Protein AF-T0F584-F1 (afdb_monomer)

Radius of gyration: 23.4 Å; Cα contacts (8 Å, |Δi|>4): 160; chains: 1; bounding box: 73×18×55 Å

Sequence (98 aa):
MADKKYTVLGPVEGMKYWITFDVAIIGIPLKSPPIDTLLEELQKEKEADALINLRYWTDKYIFLFLTLNRLHISAEAVRFDGVISNPVLQPEPRRKGR

Organism: NCBI:txid1049789

Secondary structure (DSSP, 8-state):
-----EEEEEEEEEEEEEEEEEETTEEEESS---HHHHHHHHHHHTT-SEEEEEEEEEEEEEETTEEEEEEEEEEEEEEE---------PPP------

Nearest PDB structures (foldseek):
  2eey-assembly1_A  TM=4.468E-01  e=1.759E+00  Geobacillus kaustophilus HTA426
  6g57-assembly1_A  TM=4.000E-01  e=1.257E+00  Homo sapiens
  7pbd-assembly1_B  TM=3.893E-01  e=1.257E+00  Homo sapiens
  6g57-assembly1_B  TM=3.767E-01  e=3.256E+00  Homo sapiens

Structure (mmCIF, N/CA/C/O backbone):
data_AF-T0F584-F1
#
_entry.id   AF-T0F584-F1
#
loop_
_atom_site.group_PDB
_atom_site.id
_atom_site.type_symbol
_atom_site.label_atom_id
_atom_site.label_alt_id
_atom_site.label_comp_id
_atom_site.label_asym_id
_atom_site.label_entity_id
_atom_site.label_seq_id
_atom_site.pdbx_PDB_ins_code
_atom_site.Cartn_x
_atom_site.Cartn_y
_atom_site.Cartn_z
_atom_site.occupancy
_atom_site.B_iso_or_equiv
_atom_site.auth_seq_id
_atom_site.auth_comp_id
_atom_site.auth_asym_id
_atom_site.auth_atom_id
_atom_site.pdbx_PDB_model_num
ATOM 1 N N . MET A 1 1 ? -27.570 -9.547 8.019 1.00 40.78 1 MET A N 1
ATOM 2 C CA . MET A 1 1 ? -26.148 -9.184 8.193 1.00 40.78 1 MET A CA 1
ATOM 3 C C . MET A 1 1 ? -26.129 -8.100 9.255 1.00 40.78 1 MET A C 1
ATOM 5 O O . MET A 1 1 ? -26.883 -7.154 9.103 1.00 40.78 1 MET A O 1
ATOM 9 N N . ALA A 1 2 ? -25.456 -8.312 10.386 1.00 52.72 2 ALA A N 1
ATOM 10 C CA . ALA A 1 2 ? -25.516 -7.383 11.515 1.00 52.72 2 ALA A CA 1
ATOM 11 C C . ALA A 1 2 ? -24.510 -6.244 11.309 1.00 52.72 2 ALA A C 1
ATOM 13 O O . ALA A 1 2 ? -23.317 -6.517 11.169 1.00 52.72 2 ALA A O 1
ATOM 14 N N . ASP A 1 3 ? -24.985 -4.999 11.308 1.00 65.75 3 ASP A N 1
ATOM 15 C CA . ASP A 1 3 ? -24.132 -3.813 11.340 1.00 65.75 3 ASP A CA 1
ATOM 16 C C . ASP A 1 3 ? -23.352 -3.802 12.660 1.00 65.75 3 ASP A C 1
ATOM 18 O O . ASP A 1 3 ? -23.910 -3.592 13.741 1.00 65.75 3 ASP A O 1
ATOM 22 N N . LYS A 1 4 ? -22.050 -4.094 12.594 1.00 68.88 4 LYS A N 1
ATOM 23 C CA . LYS A 1 4 ? -21.158 -3.929 13.744 1.00 68.88 4 LYS A CA 1
ATOM 24 C C . LYS A 1 4 ? -20.929 -2.436 13.951 1.00 68.88 4 LYS A C 1
ATOM 26 O O . LYS A 1 4 ? -20.545 -1.747 13.012 1.00 68.88 4 LYS A O 1
ATOM 31 N N . LYS A 1 5 ? -21.133 -1.945 15.175 1.00 81.81 5 LYS A N 1
ATOM 32 C CA . LYS A 1 5 ? -20.716 -0.588 15.544 1.00 81.81 5 LYS A CA 1
ATOM 33 C C . LYS A 1 5 ? -19.189 -0.515 15.555 1.00 81.81 5 LYS A C 1
ATOM 35 O O . LYS A 1 5 ? -18.525 -1.429 16.050 1.00 81.81 5 LYS A O 1
ATOM 40 N N . TYR A 1 6 ? -18.654 0.542 14.963 1.00 82.81 6 TYR A N 1
ATOM 41 C CA . TYR A 1 6 ? -17.226 0.801 14.891 1.00 82.81 6 TYR A CA 1
ATOM 42 C C . TYR A 1 6 ? -16.961 2.285 15.129 1.00 82.81 6 TYR A C 1
ATOM 44 O O . TYR A 1 6 ? -17.761 3.141 14.742 1.00 82.81 6 TYR A O 1
ATOM 52 N N . THR A 1 7 ? -15.807 2.572 15.719 1.00 84.81 7 THR A N 1
ATOM 53 C CA . THR A 1 7 ? -15.294 3.927 15.902 1.00 84.81 7 THR A CA 1
ATOM 54 C C . THR A 1 7 ? -14.174 4.173 14.895 1.00 84.81 7 THR A C 1
ATOM 56 O O . THR A 1 7 ? -13.252 3.365 14.769 1.00 84.81 7 THR A O 1
ATOM 59 N N . VAL A 1 8 ? -14.247 5.291 14.170 1.00 87.88 8 VAL A N 1
ATOM 60 C CA . VAL A 1 8 ? -13.193 5.718 13.239 1.00 87.88 8 VAL A CA 1
ATOM 61 C C . VAL A 1 8 ? -12.051 6.342 14.037 1.00 87.88 8 VAL A C 1
ATOM 63 O O . VAL A 1 8 ? -12.243 7.339 14.729 1.00 87.88 8 VAL A O 1
ATOM 66 N N . LEU A 1 9 ? -10.864 5.742 13.947 1.00 86.50 9 LEU A N 1
ATOM 67 C CA . LEU A 1 9 ? -9.635 6.223 14.584 1.00 86.50 9 LEU A CA 1
ATOM 68 C C . LEU A 1 9 ? -8.969 7.335 13.760 1.00 86.50 9 LEU A C 1
ATOM 70 O O . LEU A 1 9 ? -8.274 8.184 14.316 1.00 86.50 9 LEU A O 1
ATOM 74 N N . GLY A 1 10 ? -9.188 7.337 12.443 1.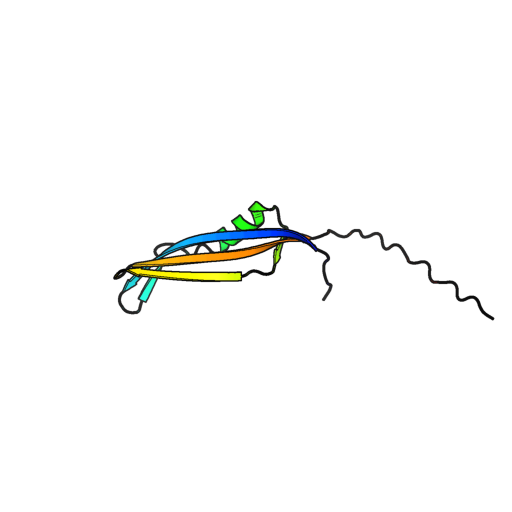00 87.94 10 GLY A N 1
ATOM 75 C CA . GLY A 1 10 ? -8.728 8.376 11.522 1.00 87.94 10 GLY A CA 1
ATOM 76 C C . GLY A 1 10 ? -8.253 7.821 10.175 1.00 87.94 10 GLY A C 1
ATOM 77 O O . GLY A 1 10 ? -8.208 6.602 9.992 1.00 87.94 10 GLY A O 1
ATOM 78 N N . PRO A 1 11 ? -7.898 8.701 9.224 1.00 90.50 11 PRO A N 1
ATOM 79 C CA . PRO A 1 11 ? -7.319 8.288 7.952 1.00 90.50 11 PRO A CA 1
ATOM 80 C C . PRO A 1 11 ? -5.886 7.768 8.140 1.00 90.50 11 PRO A C 1
ATOM 82 O O . PRO A 1 11 ? -5.134 8.275 8.977 1.00 90.50 11 PRO A O 1
ATOM 85 N N . VAL A 1 12 ? -5.515 6.768 7.344 1.00 91.12 12 VAL A N 1
ATOM 86 C CA . VAL A 1 12 ? -4.165 6.202 7.236 1.00 91.12 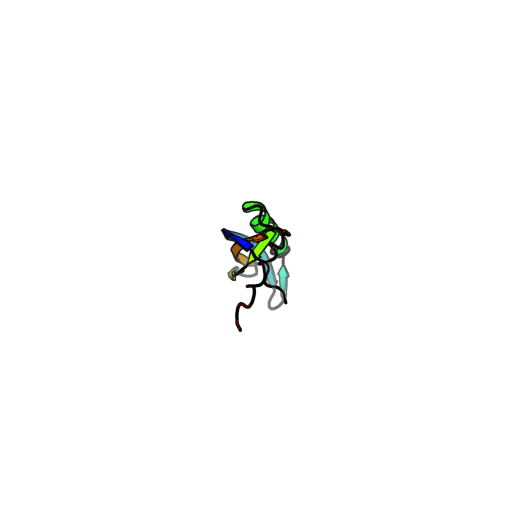12 VAL A CA 1
ATOM 87 C C . VAL A 1 12 ? -3.757 6.145 5.771 1.00 91.12 12 VAL A C 1
ATOM 89 O O . VAL A 1 12 ? -4.556 5.774 4.908 1.00 91.12 12 VAL A O 1
ATOM 92 N N . GLU A 1 13 ? -2.511 6.517 5.485 1.00 91.94 13 GLU A N 1
ATOM 93 C CA . GLU A 1 13 ? -1.982 6.564 4.124 1.00 91.94 13 GLU A CA 1
ATOM 94 C C . GLU A 1 13 ? -0.595 5.941 4.053 1.00 91.94 13 GLU A C 1
ATOM 96 O O . GLU A 1 13 ? 0.264 6.188 4.894 1.00 91.94 13 GLU A O 1
ATOM 101 N N . GLY A 1 14 ? -0.371 5.135 3.019 1.00 90.12 14 GLY A N 1
ATOM 102 C CA . GLY A 1 14 ? 0.861 4.386 2.841 1.00 90.12 14 GLY A CA 1
ATOM 103 C C . GLY A 1 14 ? 1.287 4.325 1.384 1.00 90.12 14 GLY A C 1
ATOM 104 O O . GLY A 1 14 ? 0.459 4.291 0.471 1.00 90.12 14 GLY A O 1
ATOM 105 N N . MET A 1 15 ? 2.601 4.292 1.161 1.00 91.19 15 MET A N 1
ATOM 106 C CA . MET A 1 15 ? 3.185 4.162 -0.170 1.00 91.19 15 MET A CA 1
ATOM 107 C C . MET A 1 15 ? 4.365 3.199 -0.151 1.00 91.19 15 MET A C 1
ATOM 109 O O . MET A 1 15 ? 5.283 3.337 0.657 1.00 91.19 15 MET A O 1
ATOM 113 N N . LYS A 1 16 ? 4.363 2.245 -1.086 1.00 92.06 16 LYS A N 1
ATOM 114 C CA . LYS A 1 16 ? 5.501 1.358 -1.350 1.00 92.06 16 LYS A CA 1
ATOM 115 C C . LYS A 1 16 ? 5.770 1.265 -2.841 1.00 92.06 16 LYS A C 1
ATOM 117 O O . LYS A 1 16 ? 4.885 1.471 -3.668 1.00 92.06 16 LYS A O 1
ATOM 122 N N . TYR A 1 17 ? 6.993 0.883 -3.187 1.00 91.31 17 TYR A N 1
ATOM 123 C CA . TYR A 1 17 ? 7.395 0.683 -4.570 1.00 91.31 17 TYR A CA 1
ATOM 124 C C . TYR A 1 17 ? 8.073 -0.669 -4.780 1.00 91.31 17 TYR A C 1
ATOM 126 O O . TYR A 1 17 ? 8.686 -1.232 -3.872 1.00 91.31 17 TYR A O 1
ATOM 134 N N . TRP A 1 18 ? 7.985 -1.180 -6.005 1.00 92.75 18 TRP A N 1
ATOM 135 C CA . TRP A 1 18 ? 8.750 -2.334 -6.463 1.00 92.75 18 TRP A CA 1
ATOM 136 C C . TRP A 1 18 ? 9.158 -2.159 -7.921 1.00 92.75 18 TRP A C 1
ATOM 138 O O . TRP A 1 18 ? 8.513 -1.453 -8.699 1.00 92.75 18 TRP A O 1
ATOM 148 N N . ILE A 1 19 ? 10.253 -2.813 -8.291 1.00 90.69 19 ILE A N 1
ATOM 149 C CA . ILE A 1 19 ? 10.813 -2.740 -9.638 1.00 90.69 19 ILE A CA 1
ATOM 150 C C . ILE A 1 19 ? 10.444 -4.019 -10.385 1.00 90.69 19 ILE A C 1
ATOM 152 O O . ILE A 1 19 ? 10.490 -5.115 -9.828 1.00 90.69 19 ILE A O 1
ATOM 156 N N . THR A 1 20 ? 10.058 -3.872 -11.643 1.00 92.69 20 THR A N 1
ATOM 157 C CA . THR A 1 20 ? 9.831 -4.959 -12.599 1.00 92.69 20 THR A CA 1
ATOM 158 C C . THR A 1 20 ? 10.822 -4.797 -13.741 1.00 92.69 20 THR A C 1
ATOM 160 O O . THR A 1 20 ? 11.125 -3.672 -14.133 1.00 92.69 20 THR A O 1
ATOM 163 N N . PHE A 1 21 ? 11.369 -5.905 -14.223 1.00 93.00 21 PHE A N 1
ATOM 164 C CA . PHE A 1 21 ? 12.167 -5.944 -15.436 1.00 93.00 21 PHE A CA 1
ATOM 165 C C . PHE A 1 21 ? 11.289 -6.426 -16.586 1.00 93.00 21 PHE A C 1
ATOM 167 O O . PHE A 1 21 ? 10.803 -7.556 -16.556 1.00 93.00 21 PHE A O 1
ATOM 174 N N . ASP A 1 22 ? 11.085 -5.572 -17.578 1.00 87.19 22 ASP A N 1
ATOM 175 C CA . ASP A 1 22 ? 10.197 -5.817 -18.705 1.00 87.19 22 ASP A CA 1
ATOM 176 C C . ASP A 1 22 ? 11.014 -6.096 -19.966 1.00 87.19 22 ASP A C 1
ATOM 178 O O . ASP A 1 22 ? 11.813 -5.270 -20.401 1.00 87.19 22 ASP A O 1
ATOM 182 N N . VAL A 1 23 ? 10.795 -7.260 -20.578 1.00 87.62 23 VAL A N 1
ATOM 183 C CA . VAL A 1 23 ? 11.376 -7.642 -21.870 1.00 87.62 23 VAL A CA 1
ATOM 184 C C . VAL A 1 23 ? 10.247 -7.833 -22.866 1.00 87.62 23 VAL A C 1
ATOM 186 O O . VAL A 1 23 ? 9.501 -8.813 -22.807 1.00 87.62 23 VAL A O 1
ATOM 189 N N . ALA A 1 24 ? 10.144 -6.895 -23.808 1.00 82.00 24 ALA A N 1
ATOM 190 C CA . ALA A 1 24 ? 9.088 -6.835 -24.813 1.00 82.00 24 ALA A CA 1
ATOM 191 C C . ALA A 1 24 ? 7.671 -6.826 -24.200 1.00 82.00 24 ALA A C 1
ATOM 193 O O . ALA A 1 24 ? 7.136 -5.757 -23.934 1.00 82.00 24 ALA A O 1
ATOM 194 N N . ILE A 1 25 ? 7.068 -7.999 -23.984 1.00 82.19 25 ILE A N 1
ATOM 195 C CA . ILE A 1 25 ? 5.688 -8.171 -23.486 1.00 82.19 25 ILE A CA 1
ATOM 196 C C . ILE A 1 25 ? 5.675 -8.845 -22.098 1.00 82.19 25 ILE A C 1
ATOM 198 O O . ILE A 1 25 ? 4.653 -8.855 -21.417 1.00 82.19 25 ILE A O 1
ATOM 202 N N . ILE A 1 26 ? 6.804 -9.409 -21.652 1.00 84.94 26 ILE A N 1
ATOM 203 C CA . ILE A 1 26 ? 6.895 -10.145 -20.386 1.00 84.94 26 ILE A CA 1
ATOM 204 C C . ILE A 1 26 ? 7.561 -9.259 -19.336 1.00 84.94 26 ILE A C 1
ATOM 206 O O . ILE A 1 26 ? 8.706 -8.849 -19.512 1.00 84.94 26 ILE A O 1
ATOM 210 N N . GLY A 1 27 ? 6.857 -9.015 -18.230 1.00 83.12 27 GLY A N 1
ATOM 211 C CA . GLY A 1 27 ? 7.388 -8.329 -17.054 1.00 83.12 27 GLY A CA 1
ATOM 212 C C . GLY A 1 27 ? 7.687 -9.295 -15.916 1.00 83.12 27 GLY A C 1
ATOM 213 O O . GLY A 1 27 ? 6.803 -10.025 -15.468 1.00 83.12 27 GLY A O 1
ATOM 214 N N . ILE A 1 28 ? 8.930 -9.298 -15.436 1.00 88.56 28 ILE A N 1
ATOM 215 C CA . ILE A 1 28 ? 9.380 -10.101 -14.298 1.00 88.56 28 ILE A CA 1
ATOM 216 C C . ILE A 1 28 ? 9.565 -9.175 -13.089 1.00 88.56 28 ILE A C 1
ATOM 218 O O . ILE A 1 28 ? 10.459 -8.323 -13.100 1.00 88.56 28 ILE A O 1
ATOM 222 N N . PRO A 1 29 ? 8.749 -9.300 -12.027 1.00 87.25 29 PRO A N 1
ATOM 223 C CA . PRO A 1 29 ? 8.920 -8.488 -10.830 1.00 87.25 29 PRO A CA 1
ATOM 224 C C . PRO A 1 29 ? 10.224 -8.876 -10.124 1.00 87.25 29 PRO A C 1
ATOM 226 O O . PRO A 1 29 ? 10.412 -10.023 -9.731 1.00 87.25 29 PRO A O 1
ATOM 229 N N . LEU A 1 30 ? 11.125 -7.908 -9.932 1.00 85.62 30 LEU A N 1
ATOM 230 C CA . LEU A 1 30 ? 12.385 -8.112 -9.203 1.00 85.62 30 LEU A CA 1
ATOM 231 C C . LEU A 1 30 ? 12.154 -8.204 -7.687 1.00 85.62 30 LEU A C 1
ATOM 233 O O . LEU A 1 30 ? 13.004 -8.699 -6.951 1.00 85.62 30 LEU A O 1
ATOM 237 N N . LYS A 1 31 ? 11.010 -7.699 -7.215 1.00 82.69 31 LYS A N 1
ATOM 238 C CA . LYS A 1 31 ? 10.530 -7.805 -5.835 1.00 82.69 31 LYS A CA 1
ATOM 239 C C . LYS A 1 31 ? 9.033 -8.091 -5.831 1.00 82.69 31 LYS A C 1
ATOM 241 O O . LYS A 1 31 ? 8.316 -7.616 -6.711 1.00 82.69 31 LYS A O 1
ATOM 246 N N . SER A 1 32 ? 8.569 -8.830 -4.826 1.00 79.00 32 SER A N 1
ATOM 247 C CA . SER A 1 32 ? 7.144 -9.091 -4.618 1.00 79.00 32 SER A CA 1
ATOM 248 C C . SER A 1 32 ? 6.366 -7.780 -4.421 1.00 79.00 32 SER A C 1
ATOM 250 O O . SER A 1 32 ? 6.862 -6.891 -3.719 1.00 79.00 32 SER A O 1
ATOM 252 N N . PRO A 1 33 ? 5.154 -7.648 -4.992 1.00 78.00 33 PRO A N 1
ATOM 253 C CA . PRO A 1 33 ? 4.280 -6.508 -4.739 1.00 78.00 33 PRO A CA 1
ATOM 254 C C . PRO A 1 33 ? 3.992 -6.401 -3.234 1.00 78.00 33 PRO A C 1
ATOM 256 O O . PRO A 1 33 ? 3.462 -7.344 -2.650 1.00 78.00 33 PRO A O 1
ATOM 259 N N . PRO A 1 34 ? 4.337 -5.289 -2.572 1.00 81.00 34 PRO A N 1
ATOM 260 C CA . PRO A 1 34 ? 4.318 -5.201 -1.116 1.00 81.00 34 PRO A CA 1
ATOM 261 C C . PRO A 1 34 ? 2.936 -4.813 -0.559 1.00 81.00 34 PRO A C 1
ATOM 263 O O . PRO A 1 34 ? 2.855 -4.036 0.391 1.00 81.00 34 PRO A O 1
ATOM 266 N N . ILE A 1 35 ? 1.854 -5.330 -1.150 1.00 81.62 35 ILE A N 1
ATOM 267 C CA . ILE A 1 35 ? 0.465 -5.005 -0.777 1.00 81.62 35 ILE A CA 1
ATOM 268 C C . ILE A 1 35 ? 0.180 -5.450 0.659 1.00 81.62 35 ILE A C 1
ATOM 270 O O . ILE A 1 35 ? -0.199 -4.626 1.488 1.00 81.62 35 ILE A O 1
ATOM 274 N N . ASP A 1 36 ? 0.441 -6.720 0.967 1.00 84.19 36 ASP A N 1
ATOM 275 C CA . ASP A 1 36 ? 0.134 -7.302 2.278 1.00 84.19 36 ASP A CA 1
ATOM 276 C C . ASP A 1 36 ? 0.929 -6.607 3.387 1.00 84.19 36 ASP A C 1
ATOM 278 O O . ASP A 1 36 ? 0.375 -6.196 4.403 1.00 84.19 36 ASP A O 1
ATOM 282 N N . THR A 1 37 ? 2.220 -6.358 3.136 1.00 84.75 37 THR A N 1
ATOM 283 C CA . THR A 1 37 ? 3.074 -5.646 4.097 1.00 84.75 37 THR A CA 1
ATOM 284 C C . THR A 1 37 ? 2.600 -4.220 4.352 1.00 84.75 37 THR A C 1
ATOM 286 O O . THR A 1 37 ? 2.723 -3.733 5.468 1.00 84.75 37 THR A O 1
ATOM 289 N N . LEU A 1 38 ? 2.057 -3.548 3.331 1.00 84.25 38 LEU A N 1
ATOM 290 C CA . LEU A 1 38 ? 1.561 -2.182 3.462 1.00 84.25 38 LEU A CA 1
ATOM 291 C C . LEU A 1 38 ? 0.250 -2.148 4.254 1.00 84.25 38 LEU A C 1
ATOM 293 O O . LEU A 1 38 ? 0.073 -1.283 5.102 1.00 84.25 38 LEU A O 1
ATOM 297 N N . LEU A 1 39 ? -0.645 -3.109 4.023 1.00 84.19 39 LEU A N 1
ATOM 298 C CA . LEU A 1 39 ? -1.886 -3.257 4.788 1.00 84.19 39 LEU A CA 1
ATOM 299 C C . LEU A 1 39 ? -1.610 -3.536 6.269 1.00 84.19 39 LEU A C 1
ATOM 301 O O . LEU A 1 39 ? -2.205 -2.894 7.133 1.00 84.19 39 LEU A O 1
ATOM 305 N N . GLU A 1 40 ? -0.682 -4.449 6.564 1.00 86.62 40 GLU A N 1
ATOM 306 C CA . GLU A 1 40 ? -0.272 -4.736 7.940 1.00 86.62 40 GLU A CA 1
ATOM 307 C C . GLU A 1 40 ? 0.357 -3.519 8.629 1.00 86.62 40 GLU A C 1
ATOM 309 O O . GLU A 1 40 ? 0.083 -3.268 9.803 1.00 86.62 40 GLU A O 1
ATOM 314 N N . GLU A 1 41 ? 1.203 -2.765 7.921 1.00 86.56 41 GLU A N 1
ATOM 315 C CA . GLU A 1 41 ? 1.805 -1.529 8.436 1.00 86.56 41 GLU A CA 1
ATOM 316 C C . GLU A 1 41 ? 0.733 -0.482 8.764 1.00 86.56 41 GLU A C 1
ATOM 318 O O . GLU A 1 41 ? 0.735 0.061 9.868 1.00 86.56 41 GLU A O 1
ATOM 323 N N . LEU A 1 42 ? -0.227 -0.264 7.859 1.00 86.06 42 LEU A N 1
ATOM 324 C CA . LEU A 1 42 ? -1.317 0.699 8.050 1.00 86.06 42 LEU A CA 1
ATOM 325 C C . LEU A 1 42 ? -2.254 0.312 9.200 1.00 86.06 42 LEU A C 1
ATOM 327 O O . LEU A 1 42 ? -2.723 1.175 9.940 1.00 86.06 42 LEU A O 1
ATOM 331 N N . GLN A 1 43 ? -2.514 -0.983 9.384 1.00 86.50 43 GLN A N 1
ATOM 332 C CA . GLN A 1 43 ? -3.309 -1.466 10.511 1.00 86.50 43 GLN A CA 1
ATOM 333 C C . GLN A 1 43 ? -2.577 -1.264 11.849 1.00 86.50 43 GLN A C 1
ATOM 335 O O . GLN A 1 43 ? -3.187 -0.842 12.836 1.00 86.50 43 GLN A O 1
ATOM 340 N N . LYS A 1 44 ? -1.262 -1.524 11.877 1.00 87.12 44 LYS A N 1
ATOM 341 C CA . LYS A 1 44 ? -0.414 -1.342 13.066 1.00 87.12 44 LYS A CA 1
ATOM 342 C C . LYS A 1 44 ? -0.242 0.127 13.447 1.00 87.12 44 LYS A C 1
ATOM 344 O O . LYS A 1 44 ? -0.212 0.418 14.637 1.00 87.12 44 LYS A O 1
ATOM 349 N N . GLU A 1 45 ? -0.172 1.046 12.481 1.00 84.12 45 GLU A N 1
ATOM 350 C CA . GLU A 1 45 ? 0.065 2.479 12.729 1.00 84.12 45 GLU A CA 1
ATOM 351 C C . GLU A 1 45 ? -0.957 3.107 13.692 1.00 84.12 45 GLU A C 1
ATOM 353 O O . GLU A 1 45 ? -0.607 3.964 14.505 1.00 84.12 45 GLU A O 1
ATOM 358 N N . LYS A 1 46 ? -2.221 2.675 13.620 1.00 81.69 46 LYS A N 1
ATOM 359 C CA . LYS A 1 46 ? -3.309 3.187 14.469 1.00 81.69 46 LYS A CA 1
ATOM 360 C C . LYS A 1 46 ? -3.848 2.170 15.468 1.00 81.69 46 LYS A C 1
ATOM 362 O O . LYS A 1 46 ? -4.865 2.453 16.092 1.00 81.69 46 LYS A O 1
ATOM 367 N N . GLU A 1 47 ? -3.204 1.010 15.623 1.00 82.06 47 GLU A N 1
ATOM 368 C CA . GLU A 1 47 ? -3.728 -0.099 16.441 1.00 82.06 47 GLU A CA 1
ATOM 369 C C . GLU A 1 47 ? -5.212 -0.377 16.127 1.00 82.06 47 GLU A C 1
ATOM 371 O O . GLU A 1 47 ? -6.075 -0.442 17.015 1.00 82.06 47 GLU A O 1
ATOM 376 N N . ALA A 1 48 ? -5.514 -0.414 14.829 1.00 83.06 48 ALA A N 1
ATOM 377 C CA . ALA A 1 48 ? -6.863 -0.544 14.308 1.00 83.06 48 ALA A CA 1
ATOM 378 C C . ALA A 1 48 ? -7.244 -2.019 14.185 1.00 83.06 48 ALA A C 1
ATOM 380 O O . ALA A 1 48 ? -6.429 -2.849 13.782 1.00 83.06 48 ALA A O 1
ATOM 381 N N . ASP A 1 49 ? -8.504 -2.347 14.453 1.00 84.19 49 ASP A N 1
ATOM 382 C CA . ASP A 1 49 ? -8.993 -3.712 14.247 1.00 84.19 49 ASP A CA 1
ATOM 383 C C . ASP A 1 49 ? -9.251 -3.991 12.764 1.00 84.19 49 ASP A C 1
ATOM 385 O O . ASP A 1 49 ? -9.141 -5.129 12.311 1.00 84.19 49 ASP A O 1
ATOM 389 N N . ALA A 1 50 ? -9.587 -2.954 11.992 1.00 87.44 50 ALA A N 1
ATOM 390 C CA . ALA A 1 50 ? -9.816 -3.053 10.558 1.00 87.44 50 ALA A CA 1
ATOM 391 C C . ALA A 1 50 ? -9.535 -1.730 9.832 1.00 87.44 50 ALA A C 1
ATOM 393 O O . ALA A 1 50 ? -9.492 -0.655 10.431 1.00 87.44 50 ALA A O 1
ATOM 394 N N . LEU A 1 51 ? -9.380 -1.832 8.512 1.00 89.94 51 LEU A N 1
ATOM 395 C CA . LEU A 1 51 ? -9.330 -0.706 7.586 1.00 89.94 51 LEU A CA 1
ATOM 396 C C . LEU A 1 51 ? -10.606 -0.718 6.737 1.00 89.94 51 LEU A C 1
ATOM 398 O O . LEU A 1 51 ? -10.943 -1.745 6.143 1.00 89.94 51 LEU A O 1
ATOM 402 N N . ILE A 1 52 ? -11.313 0.407 6.670 1.00 90.38 52 ILE A N 1
ATOM 403 C CA . ILE A 1 52 ? -12.483 0.596 5.800 1.00 90.38 52 ILE A CA 1
ATOM 404 C C . ILE A 1 52 ? -12.198 1.674 4.756 1.00 90.38 52 ILE A C 1
ATOM 406 O O . ILE A 1 52 ? -11.185 2.368 4.826 1.00 90.38 52 ILE A O 1
ATOM 410 N N . ASN A 1 53 ? -13.094 1.811 3.773 1.00 89.94 53 ASN A N 1
ATOM 411 C CA . ASN A 1 53 ? -12.978 2.822 2.717 1.00 8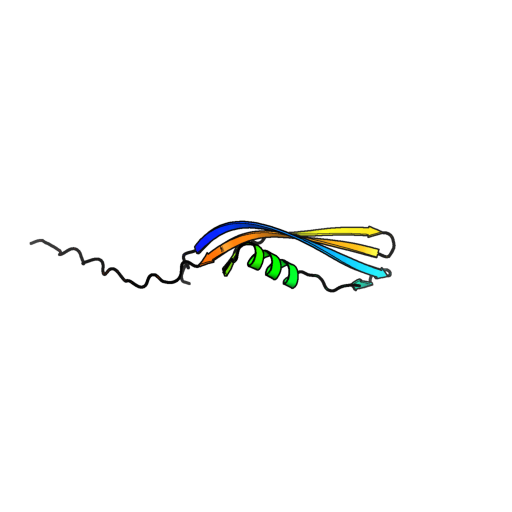9.94 53 ASN A CA 1
ATOM 412 C C . ASN A 1 53 ? -11.618 2.793 1.999 1.00 89.94 53 ASN A C 1
ATOM 414 O O . ASN A 1 53 ? -11.073 3.832 1.633 1.00 89.94 53 ASN A O 1
ATOM 418 N 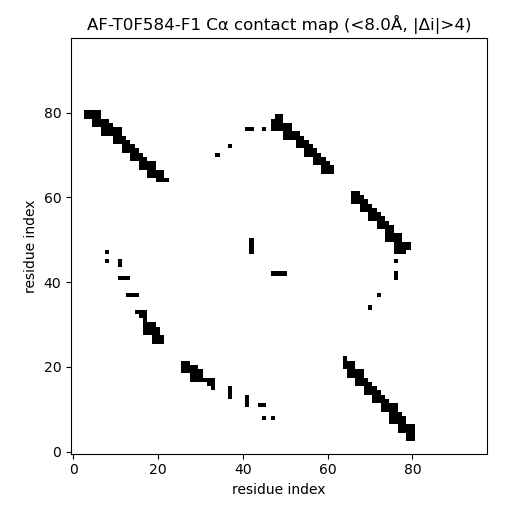N . LEU A 1 54 ? -11.079 1.589 1.793 1.00 90.75 54 LEU A N 1
ATOM 419 C CA . LEU A 1 54 ? -9.759 1.399 1.213 1.00 90.75 54 LEU A CA 1
ATOM 420 C C . LEU A 1 54 ? -9.752 1.866 -0.247 1.00 90.75 54 LEU A C 1
ATOM 422 O O . LEU A 1 54 ? -10.472 1.340 -1.097 1.00 90.75 54 LEU A O 1
ATOM 426 N N . ARG A 1 55 ? -8.924 2.862 -0.536 1.00 92.69 55 ARG A N 1
ATOM 427 C CA . ARG A 1 55 ? -8.651 3.379 -1.871 1.00 92.69 55 ARG A CA 1
ATOM 428 C C . ARG A 1 55 ? -7.202 3.095 -2.186 1.00 92.69 55 ARG A C 1
ATOM 430 O O . ARG A 1 55 ? -6.314 3.496 -1.442 1.00 92.69 55 ARG A O 1
ATOM 437 N N . TYR A 1 56 ? -6.964 2.427 -3.301 1.00 91.62 56 TYR A N 1
ATOM 438 C CA . TYR A 1 56 ? -5.615 2.197 -3.784 1.00 91.62 56 TYR A CA 1
ATOM 439 C C . TYR A 1 56 ? -5.479 2.717 -5.206 1.00 91.62 56 TYR A C 1
ATOM 441 O O . TYR A 1 56 ? -6.417 2.658 -6.003 1.00 91.62 56 TYR A O 1
ATOM 449 N N . TRP A 1 57 ? -4.299 3.227 -5.522 1.00 93.12 57 TRP A N 1
ATOM 450 C CA . TRP A 1 57 ? -3.923 3.568 -6.885 1.00 93.12 57 TRP A CA 1
ATOM 451 C C . TRP A 1 57 ? 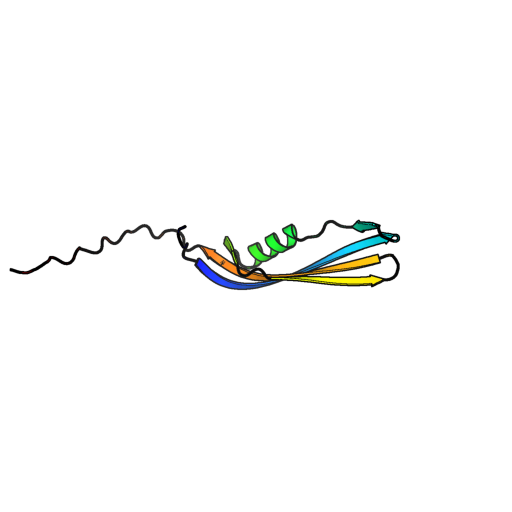-2.480 3.165 -7.125 1.00 93.12 57 TRP A C 1
ATOM 453 O O . TRP A 1 57 ? -1.677 3.013 -6.200 1.00 93.12 57 TRP A O 1
ATOM 463 N N . THR A 1 58 ? -2.167 2.906 -8.386 1.00 91.00 58 THR A N 1
ATOM 464 C CA . THR A 1 58 ? -0.833 2.481 -8.785 1.00 91.00 58 THR A CA 1
ATOM 465 C C . THR A 1 58 ? -0.337 3.379 -9.890 1.00 91.00 58 THR A C 1
ATOM 467 O O . THR A 1 58 ? -0.969 3.483 -10.939 1.00 91.00 58 THR A O 1
ATOM 470 N N . ASP A 1 59 ? 0.835 3.952 -9.666 1.00 93.06 59 ASP A N 1
ATOM 471 C CA . ASP A 1 59 ? 1.562 4.690 -10.681 1.00 93.06 59 ASP A CA 1
ATOM 472 C C . ASP A 1 59 ? 2.707 3.830 -11.199 1.00 93.06 59 ASP A C 1
ATOM 474 O O . ASP A 1 59 ? 3.329 3.070 -10.446 1.00 93.06 59 ASP A O 1
ATOM 478 N N . LYS A 1 60 ? 3.030 3.979 -12.482 1.00 92.25 60 LYS A N 1
ATOM 479 C CA . LYS A 1 60 ? 4.169 3.300 -13.094 1.00 92.25 60 LYS A CA 1
ATOM 480 C C . LYS A 1 60 ? 5.054 4.301 -13.808 1.00 92.25 60 LYS A C 1
ATOM 482 O O . LYS A 1 60 ? 4.566 5.147 -14.551 1.00 92.25 60 LYS A O 1
ATOM 487 N N . TYR A 1 61 ? 6.355 4.170 -13.598 1.00 93.44 61 TYR A N 1
ATOM 488 C CA . TYR A 1 61 ? 7.364 4.870 -14.373 1.00 93.44 61 TYR A CA 1
ATOM 489 C C . TYR A 1 61 ? 8.196 3.841 -15.127 1.00 93.44 61 TYR A C 1
ATOM 491 O O . TYR A 1 61 ? 8.837 2.993 -14.507 1.00 93.44 61 TYR A O 1
ATOM 499 N N . ILE A 1 62 ? 8.148 3.903 -16.455 1.00 91.81 62 ILE A N 1
ATOM 500 C CA . ILE A 1 62 ? 8.818 2.952 -17.341 1.00 91.81 62 ILE A CA 1
ATOM 501 C C . ILE A 1 62 ? 10.059 3.632 -17.908 1.00 91.81 62 ILE A C 1
ATOM 503 O O . ILE A 1 62 ? 9.969 4.691 -18.530 1.00 91.81 62 ILE A O 1
ATOM 507 N N . PHE A 1 63 ? 11.21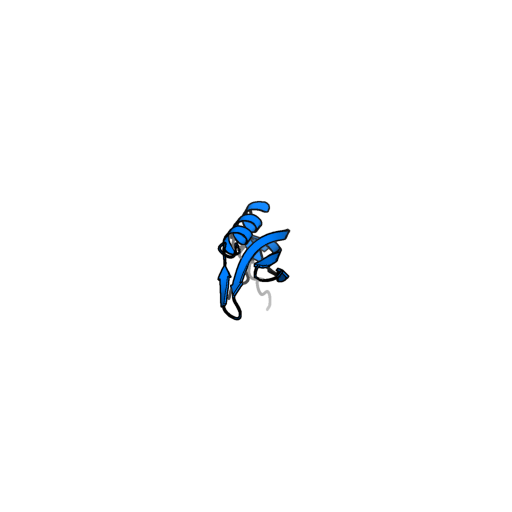7 3.017 -17.699 1.00 90.19 63 PHE A N 1
ATOM 508 C CA . PHE A 1 63 ? 12.486 3.452 -18.255 1.00 90.19 63 PHE A CA 1
ATOM 509 C C . PHE A 1 63 ? 13.194 2.271 -18.917 1.00 90.19 63 PHE A C 1
ATOM 511 O O . PHE A 1 63 ? 13.730 1.393 -18.239 1.00 90.19 63 PHE A O 1
ATOM 518 N N . LEU A 1 64 ? 13.215 2.266 -20.253 1.00 89.94 64 LEU A N 1
ATOM 519 C CA . LEU A 1 64 ? 13.728 1.154 -21.058 1.00 89.94 64 LEU A CA 1
ATOM 520 C C . LEU A 1 64 ? 13.079 -0.177 -20.635 1.00 89.94 64 LEU A C 1
ATOM 522 O O . LEU A 1 64 ? 11.885 -0.364 -20.838 1.00 89.94 64 LEU A O 1
ATOM 526 N N . PHE A 1 65 ? 13.865 -1.071 -20.037 1.00 91.25 65 PHE A N 1
ATOM 527 C CA . PHE A 1 65 ? 13.454 -2.401 -19.588 1.00 91.25 65 PHE A CA 1
ATOM 528 C C . PHE A 1 65 ? 13.129 -2.452 -18.090 1.00 91.25 65 PHE A C 1
ATOM 530 O O . PHE A 1 65 ? 12.982 -3.532 -17.531 1.00 91.25 65 PHE A O 1
ATOM 537 N N . LEU A 1 66 ? 13.086 -1.314 -17.395 1.00 91.75 66 LEU A N 1
ATOM 538 C CA . LEU A 1 66 ? 12.792 -1.251 -15.967 1.00 91.75 66 LEU A CA 1
ATOM 539 C C . LEU A 1 66 ? 11.522 -0.448 -15.722 1.00 91.75 66 LEU A C 1
ATOM 541 O O . LEU A 1 66 ? 11.422 0.712 -16.115 1.00 91.75 66 LEU A O 1
ATOM 545 N N . THR A 1 67 ? 10.594 -1.042 -14.983 1.00 92.31 67 THR A N 1
ATOM 546 C CA . THR A 1 67 ? 9.376 -0.382 -14.523 1.00 92.31 67 THR A CA 1
ATOM 547 C C . THR A 1 67 ? 9.404 -0.232 -13.015 1.00 92.31 67 THR A C 1
ATOM 549 O O . THR A 1 67 ? 9.423 -1.212 -12.269 1.00 92.31 67 THR A O 1
ATOM 552 N N . LEU A 1 68 ? 9.371 1.012 -12.553 1.00 92.50 68 LEU A N 1
ATOM 553 C CA . LEU A 1 68 ? 9.135 1.348 -11.159 1.00 92.50 68 LEU A CA 1
ATOM 554 C C . LEU A 1 68 ? 7.624 1.429 -10.934 1.00 92.50 68 LEU A C 1
ATOM 556 O O . LEU A 1 68 ? 6.964 2.342 -11.426 1.00 92.50 68 LEU A O 1
ATOM 560 N N . ASN A 1 69 ? 7.078 0.479 -10.184 1.00 92.56 69 ASN A N 1
ATOM 561 C CA . ASN A 1 69 ? 5.682 0.482 -9.767 1.00 92.56 69 ASN A CA 1
ATOM 562 C C . ASN A 1 69 ? 5.602 1.113 -8.378 1.00 92.56 69 ASN A C 1
ATOM 564 O O . ASN A 1 69 ? 6.365 0.731 -7.490 1.00 92.56 69 ASN A O 1
ATOM 568 N N . ARG A 1 70 ? 4.679 2.052 -8.183 1.00 92.75 70 ARG A N 1
ATOM 569 C CA . ARG A 1 70 ? 4.377 2.665 -6.887 1.00 92.75 70 ARG A CA 1
ATOM 570 C C . ARG A 1 70 ? 2.928 2.376 -6.551 1.00 92.75 70 ARG A C 1
ATOM 572 O O . ARG A 1 70 ? 2.046 2.736 -7.321 1.00 92.75 70 ARG A O 1
ATOM 579 N N . LEU A 1 71 ? 2.692 1.735 -5.419 1.00 93.00 71 LEU A N 1
ATOM 580 C CA . LEU A 1 71 ? 1.365 1.516 -4.870 1.00 93.00 71 LEU A CA 1
ATOM 581 C C . LEU A 1 71 ? 1.141 2.505 -3.744 1.00 93.00 71 LEU A C 1
ATOM 583 O O . LEU A 1 71 ? 1.929 2.573 -2.802 1.00 93.00 71 LEU A O 1
ATOM 587 N N . HIS A 1 72 ? 0.032 3.211 -3.850 1.00 93.06 72 HIS A N 1
ATOM 588 C CA . HIS A 1 72 ? -0.481 4.084 -2.822 1.00 93.06 72 HIS A CA 1
ATOM 589 C C . HIS A 1 72 ? -1.769 3.481 -2.274 1.00 93.06 72 HIS A C 1
ATOM 591 O O . HIS A 1 72 ? -2.596 2.983 -3.041 1.00 93.06 72 HIS A O 1
ATOM 597 N N . ILE A 1 73 ? -1.930 3.526 -0.956 1.00 93.31 73 ILE A N 1
ATOM 598 C CA . ILE A 1 73 ? -3.142 3.110 -0.255 1.00 93.31 73 ILE A CA 1
ATOM 599 C C . ILE A 1 73 ? -3.542 4.240 0.687 1.00 93.31 73 ILE A C 1
ATOM 601 O O . ILE A 1 73 ? -2.709 4.753 1.426 1.00 93.31 73 ILE A O 1
ATOM 605 N N . SER A 1 74 ? -4.817 4.601 0.662 1.00 92.88 74 SER A N 1
ATOM 606 C CA . SER A 1 74 ? -5.469 5.495 1.613 1.00 92.88 74 SER A CA 1
ATOM 607 C C . SER A 1 74 ? -6.688 4.763 2.166 1.00 92.88 74 SER A C 1
ATOM 609 O O . SER A 1 74 ? -7.457 4.173 1.406 1.00 92.88 74 SER A O 1
ATOM 611 N N . ALA A 1 75 ? -6.837 4.722 3.481 1.00 93.06 75 ALA A N 1
ATOM 612 C CA . ALA A 1 75 ? -7.933 4.026 4.143 1.00 93.06 75 ALA A CA 1
ATOM 613 C C . ALA A 1 75 ? -8.325 4.747 5.431 1.00 93.06 75 ALA A C 1
ATOM 615 O O . ALA A 1 75 ? -7.607 5.614 5.920 1.00 93.06 75 ALA A O 1
ATOM 616 N N . GLU A 1 76 ? -9.454 4.362 6.011 1.00 91.19 76 GLU A N 1
ATOM 617 C CA . GLU A 1 76 ? -9.844 4.791 7.350 1.00 91.19 76 GLU A CA 1
ATOM 618 C C . GLU A 1 76 ? -9.626 3.642 8.329 1.00 91.19 76 GLU A C 1
ATOM 620 O O . GLU A 1 76 ? -10.192 2.556 8.187 1.00 91.19 76 GLU A O 1
ATOM 625 N N . ALA A 1 77 ? -8.797 3.888 9.336 1.00 91.69 77 ALA A N 1
ATOM 626 C CA . ALA A 1 77 ? -8.581 2.971 10.437 1.00 91.69 77 ALA A CA 1
ATOM 627 C C . ALA A 1 77 ? -9.794 2.983 11.370 1.00 91.69 77 ALA A C 1
ATOM 629 O O . ALA A 1 77 ? -10.237 4.045 11.816 1.00 91.69 77 ALA A O 1
ATOM 630 N N . VAL A 1 78 ? -10.315 1.802 11.697 1.00 89.94 78 VAL A N 1
ATOM 631 C CA . VAL A 1 78 ? -11.446 1.639 12.613 1.00 89.94 78 VAL A CA 1
ATOM 632 C C . VAL A 1 78 ? -11.139 0.631 13.709 1.00 89.94 78 VAL A C 1
ATOM 634 O O . VAL A 1 78 ? -10.408 -0.341 13.516 1.00 89.94 78 VAL A O 1
ATOM 637 N N . ARG A 1 79 ? -11.749 0.855 14.869 1.00 88.81 79 ARG A N 1
ATOM 638 C CA . ARG A 1 79 ? -11.797 -0.092 15.982 1.00 88.81 79 ARG A CA 1
ATOM 639 C C . ARG A 1 79 ? -13.227 -0.580 16.145 1.00 88.81 79 ARG A C 1
ATOM 641 O O . ARG A 1 79 ? -14.163 0.214 16.023 1.00 88.81 79 ARG A O 1
ATOM 648 N N . PHE A 1 80 ? -13.415 -1.868 16.395 1.00 86.19 80 PHE A N 1
ATOM 649 C CA . PHE A 1 80 ? -14.743 -2.391 16.680 1.00 86.19 80 PHE A CA 1
ATOM 650 C C . PHE A 1 80 ? -15.105 -2.075 18.124 1.00 86.19 80 PHE A C 1
ATOM 652 O O . PHE A 1 80 ? -14.358 -2.386 19.052 1.00 86.19 80 PHE A O 1
ATOM 659 N N . ASP A 1 81 ? -16.288 -1.504 18.325 1.00 78.06 81 ASP A N 1
ATOM 660 C CA . ASP A 1 81 ? -16.816 -1.323 19.668 1.00 78.06 81 ASP A CA 1
ATOM 661 C C . ASP A 1 81 ? -17.298 -2.699 20.140 1.00 78.06 81 ASP A C 1
ATOM 663 O O . ASP A 1 81 ? -18.402 -3.152 19.822 1.00 78.06 81 ASP A O 1
ATOM 667 N N . GLY A 1 82 ? -16.420 -3.431 20.824 1.00 62.34 82 GLY A N 1
ATOM 668 C CA . GLY A 1 82 ? -16.732 -4.743 21.369 1.00 62.34 82 GLY A CA 1
ATOM 669 C C . GLY A 1 82 ? -17.964 -4.674 22.271 1.00 62.34 82 GLY A C 1
ATOM 670 O O . GLY A 1 82 ? -17.945 -4.013 23.301 1.00 62.34 82 GLY A O 1
ATOM 671 N N . VAL A 1 83 ? -19.037 -5.349 21.848 1.00 51.28 83 VAL A N 1
ATOM 672 C CA . VAL A 1 83 ? -20.119 -5.935 22.656 1.00 51.28 83 VAL A CA 1
ATOM 673 C C . VAL A 1 83 ? -20.222 -5.370 24.085 1.00 51.28 83 VAL A C 1
ATOM 675 O O . VAL A 1 83 ? -19.798 -6.003 25.048 1.00 51.28 83 VAL A O 1
ATOM 678 N N . ILE A 1 84 ? -20.889 -4.224 24.260 1.00 48.16 84 ILE A N 1
ATOM 679 C CA . ILE A 1 84 ? -21.588 -3.965 25.527 1.00 48.16 84 ILE A CA 1
ATOM 680 C C . ILE A 1 84 ? -22.859 -4.817 25.479 1.00 48.16 84 ILE A C 1
ATOM 682 O O . ILE A 1 84 ? -23.946 -4.341 25.157 1.00 48.16 84 ILE A O 1
ATOM 686 N N . SER A 1 85 ? -22.729 -6.117 25.748 1.00 46.34 85 SER A N 1
ATOM 687 C CA . SER A 1 85 ? -23.865 -6.975 26.076 1.00 46.34 85 SER A CA 1
ATOM 688 C C . SER A 1 85 ? -24.314 -6.661 27.498 1.00 46.34 85 SER A C 1
ATOM 690 O O . SER A 1 85 ? -24.119 -7.451 28.412 1.00 46.34 85 SER A O 1
ATOM 692 N N . ASN A 1 86 ? -24.930 -5.502 27.682 1.00 43.94 86 ASN A N 1
ATOM 693 C CA . ASN A 1 86 ? -26.057 -5.424 28.589 1.00 43.94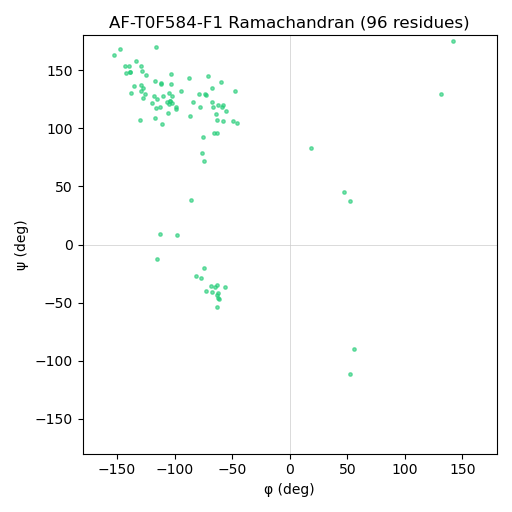 86 ASN A CA 1
ATOM 694 C C . ASN A 1 86 ? -27.257 -5.168 27.686 1.00 43.94 86 ASN A C 1
ATOM 696 O O . ASN A 1 86 ? -27.406 -4.043 27.198 1.00 43.94 86 ASN A O 1
ATOM 700 N N . PRO A 1 87 ? -28.106 -6.175 27.411 1.00 44.81 87 PRO A N 1
ATOM 701 C CA . PRO A 1 87 ? -29.425 -5.866 26.915 1.00 44.81 87 PRO A CA 1
ATOM 702 C C . PRO A 1 87 ? -30.098 -5.145 28.079 1.00 44.81 87 PRO A C 1
ATOM 704 O O . PRO A 1 87 ? -30.581 -5.770 29.020 1.00 44.81 87 PRO A O 1
ATOM 707 N N . VAL A 1 88 ? -30.069 -3.812 28.073 1.00 52.16 88 VAL A N 1
ATOM 708 C CA . VAL A 1 88 ? -31.023 -3.053 28.869 1.00 52.16 88 VAL A CA 1
ATOM 709 C C . VAL A 1 88 ? -32.363 -3.433 28.263 1.00 52.16 88 VAL A C 1
ATOM 711 O O . VAL A 1 88 ? -32.738 -2.925 27.207 1.00 52.16 88 VAL A O 1
ATOM 714 N N . LEU A 1 89 ? -33.014 -4.424 28.879 1.00 53.34 89 LEU A N 1
ATOM 715 C CA . LEU A 1 89 ? -34.420 -4.727 28.685 1.00 53.34 89 LEU A CA 1
ATOM 716 C C . LEU A 1 89 ? -35.135 -3.385 28.760 1.00 53.34 89 LEU A C 1
ATOM 718 O O . LEU A 1 89 ? -35.248 -2.799 29.836 1.00 53.34 89 LEU A O 1
ATOM 722 N N . GLN A 1 90 ? -35.552 -2.865 27.607 1.00 54.72 90 GLN A N 1
ATOM 723 C CA . GLN A 1 90 ? -36.502 -1.771 27.590 1.00 54.72 90 GLN A CA 1
ATOM 724 C C . GLN A 1 90 ? -37.736 -2.314 28.316 1.00 54.72 90 GLN A C 1
ATOM 726 O O . GLN A 1 90 ? -38.275 -3.333 27.873 1.00 54.72 90 GLN A O 1
ATOM 731 N N . PRO A 1 91 ? -38.158 -1.735 29.454 1.00 51.41 91 PRO A N 1
ATOM 732 C CA . PRO A 1 91 ? -39.390 -2.175 30.079 1.00 51.41 91 PRO A CA 1
ATOM 733 C C . PRO A 1 91 ? -40.513 -1.889 29.082 1.00 51.41 91 PRO A C 1
ATOM 735 O O . PRO A 1 91 ? -40.692 -0.741 28.670 1.00 51.41 91 PRO A O 1
ATOM 738 N N . GLU A 1 92 ? -41.229 -2.934 28.653 1.00 59.94 92 GLU A N 1
ATOM 739 C CA . GLU A 1 92 ? -42.403 -2.784 27.795 1.00 59.94 92 GLU A CA 1
ATOM 740 C C . GLU A 1 92 ? -43.315 -1.695 28.379 1.00 59.94 92 GLU A C 1
ATOM 742 O O . GLU A 1 92 ? -43.604 -1.713 29.585 1.00 59.94 92 GLU A O 1
ATOM 747 N N . PRO A 1 93 ? -43.789 -0.730 27.571 1.00 59.38 93 PRO A N 1
ATOM 748 C CA . PRO A 1 93 ? -44.737 0.245 28.068 1.00 59.38 93 PRO A CA 1
ATOM 749 C C . PRO A 1 93 ? -46.012 -0.505 28.452 1.00 59.38 93 PRO A C 1
ATOM 751 O O . PRO A 1 93 ? -46.718 -1.040 27.595 1.00 59.38 93 PRO A O 1
ATOM 754 N N . ARG A 1 94 ? -46.306 -0.547 29.761 1.00 62.97 94 ARG A N 1
ATOM 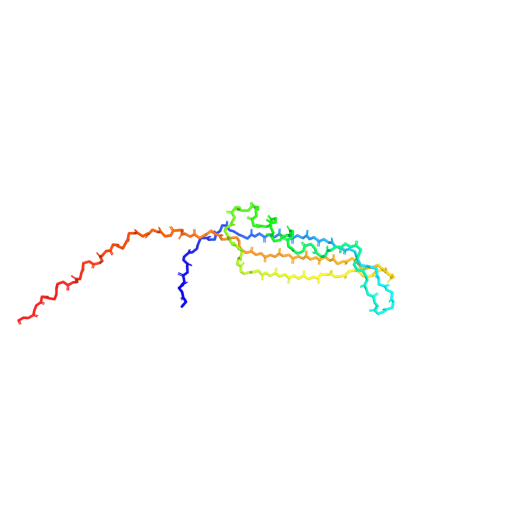755 C CA . ARG A 1 94 ? -47.577 -1.042 30.300 1.00 62.97 94 ARG A CA 1
ATOM 756 C C . ARG A 1 94 ? -48.709 -0.367 29.531 1.00 62.97 94 ARG A C 1
ATOM 758 O O . ARG A 1 94 ? -48.984 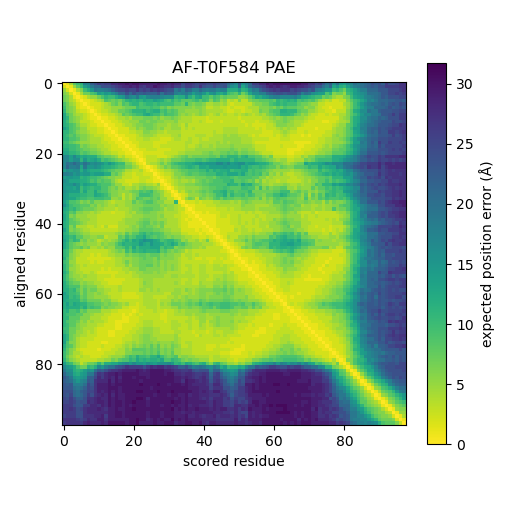0.814 29.750 1.00 62.97 94 ARG A O 1
ATOM 765 N N . ARG A 1 95 ? -49.371 -1.114 28.642 1.00 58.72 95 ARG A N 1
ATOM 766 C CA . ARG A 1 95 ? -50.622 -0.685 28.015 1.00 58.72 95 ARG A CA 1
ATOM 767 C C . ARG A 1 95 ? -51.624 -0.423 29.134 1.00 58.72 95 ARG A C 1
ATOM 769 O O . ARG A 1 95 ? -52.107 -1.347 29.779 1.00 58.72 95 ARG A O 1
ATOM 776 N N . LYS A 1 96 ? -51.884 0.856 29.393 1.00 53.41 96 LYS A N 1
ATOM 777 C CA . LYS A 1 96 ? -52.936 1.315 30.292 1.00 53.41 96 LYS A CA 1
ATOM 778 C C . LYS A 1 96 ? -54.128 1.712 29.426 1.00 53.41 96 LYS A C 1
ATOM 780 O O . LYS A 1 96 ? -54.011 2.627 28.617 1.00 53.41 96 LYS A O 1
ATOM 785 N N . GLY A 1 97 ? -55.252 1.030 29.618 1.00 55.91 97 GLY A N 1
ATOM 786 C CA . GLY A 1 97 ? -56.545 1.357 29.011 1.00 55.91 97 GLY A CA 1
ATOM 787 C C . GLY A 1 97 ? -57.188 0.120 28.388 1.00 55.91 97 GLY A C 1
ATOM 788 O O . GLY A 1 97 ? -56.528 -0.583 27.633 1.00 55.91 97 GLY A O 1
ATOM 789 N N . ARG A 1 98 ? -58.447 -0.207 28.656 1.00 46.44 98 ARG A N 1
ATOM 790 C CA . ARG A 1 98 ? -59.510 0.419 29.450 1.00 46.44 98 ARG A CA 1
ATOM 791 C C . ARG A 1 98 ? -60.512 -0.688 29.770 1.00 46.44 98 ARG A C 1
ATOM 793 O O . ARG A 1 98 ? -60.606 -1.611 28.932 1.00 46.44 98 ARG A O 1
#

pLDDT: mean 80.82, std 14.91, range [40.78, 93.44]

Mean predicted aligned error: 11.25 Å

Solvent-accessible surface area (backbone atoms only — not comparable to full-atom values): 6056 Å² total; per-residue (Å²): 134,82,86,75,61,65,46,79,78,43,80,42,77,49,76,51,72,35,46,26,42,41,57,98,88,50,70,47,64,78,43,77,81,63,59,67,63,48,53,53,48,55,36,58,76,68,73,28,75,44,74,43,81,74,43,73,52,73,50,75,49,79,54,95,46,38,30,44,35,35,43,38,40,38,29,34,29,24,34,68,62,75,77,79,83,65,83,74,72,72,77,74,80,77,84,80,83,131

Foldseek 3Di:
DDDFDKDWLFKFKDKDKWKWFADPHDTHTPDDDCPVVRLVVRCVVRVAPDWAPKDKDWDWDDDPRMIIIMIMIMTTGIHTPPDPPPPPPPPPPPPDDD